Protein AF-A0A852WUH9-F1 (afdb_monomer)

Structure (mmCIF, N/CA/C/O backbone):
data_AF-A0A852WUH9-F1
#
_entry.id   AF-A0A852WUH9-F1
#
loop_
_atom_site.group_PDB
_atom_site.id
_atom_site.type_symbol
_atom_site.label_atom_id
_atom_site.label_alt_id
_atom_site.label_comp_id
_atom_site.label_asym_id
_atom_site.label_entity_id
_atom_site.label_seq_id
_atom_site.pdbx_PDB_ins_code
_atom_site.Cartn_x
_atom_site.Cartn_y
_atom_site.Cartn_z
_atom_site.occupancy
_atom_site.B_iso_or_equiv
_atom_site.auth_seq_id
_atom_site.auth_comp_id
_atom_site.auth_asym_id
_atom_site.auth_atom_id
_atom_site.pdbx_PDB_model_num
ATOM 1 N N . MET A 1 1 ? 5.797 29.827 -19.045 1.00 37.69 1 MET A N 1
ATOM 2 C CA . MET A 1 1 ? 4.713 29.203 -18.254 1.00 37.69 1 MET A CA 1
ATOM 3 C C . MET A 1 1 ? 4.541 27.777 -18.748 1.00 37.69 1 MET A C 1
ATOM 5 O O . MET A 1 1 ? 3.954 27.583 -19.802 1.00 37.69 1 MET A O 1
ATOM 9 N N . THR A 1 2 ? 5.126 26.793 -18.067 1.00 45.03 2 THR A N 1
ATOM 10 C CA . THR A 1 2 ? 4.962 25.372 -18.404 1.00 45.03 2 THR A CA 1
ATOM 11 C C . THR A 1 2 ? 3.730 24.836 -17.677 1.00 45.03 2 THR A C 1
ATOM 13 O O . THR A 1 2 ? 3.629 24.905 -16.455 1.00 45.03 2 THR A O 1
ATOM 16 N N . LYS A 1 3 ? 2.738 24.382 -18.449 1.00 49.84 3 LYS A N 1
ATOM 17 C CA . LYS A 1 3 ? 1.507 23.761 -17.947 1.00 49.84 3 LYS A CA 1
ATOM 18 C C . LYS A 1 3 ? 1.883 22.376 -17.415 1.00 49.84 3 LYS A C 1
ATOM 20 O O . LYS A 1 3 ? 2.242 21.505 -18.200 1.00 49.84 3 LYS A O 1
ATOM 25 N N . GLN A 1 4 ? 1.852 22.194 -16.097 1.00 55.59 4 GLN A N 1
ATOM 26 C CA . GLN A 1 4 ? 2.012 20.880 -15.475 1.00 55.59 4 GLN A CA 1
ATOM 27 C C . GLN A 1 4 ? 0.816 20.018 -15.901 1.00 55.59 4 GLN A C 1
ATOM 29 O O . GLN A 1 4 ? -0.313 20.252 -15.467 1.00 55.59 4 GLN A O 1
ATOM 34 N N . MET A 1 5 ? 1.049 19.078 -16.815 1.00 57.34 5 MET A N 1
ATOM 35 C CA . MET A 1 5 ? 0.057 18.074 -17.185 1.00 57.34 5 MET A CA 1
ATOM 36 C C . MET A 1 5 ? -0.073 17.126 -15.993 1.00 57.34 5 MET A C 1
ATOM 38 O O . MET A 1 5 ? 0.898 16.484 -15.595 1.00 57.34 5 MET A O 1
ATOM 42 N N . GLN A 1 6 ? -1.248 17.094 -15.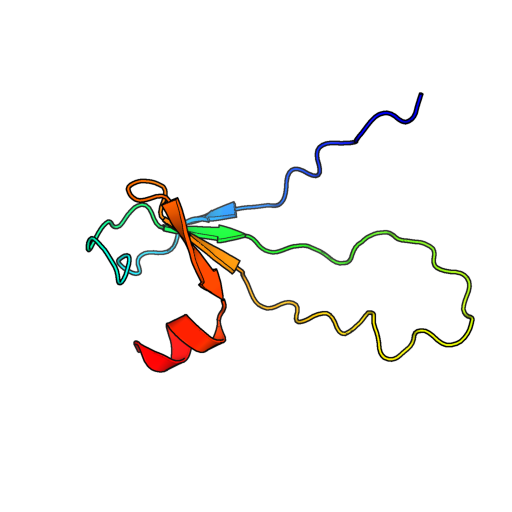367 1.00 54.69 6 GLN A N 1
ATOM 43 C CA . GLN A 1 6 ? -1.551 16.139 -14.308 1.00 54.69 6 GLN A CA 1
ATOM 44 C C . GLN A 1 6 ? -1.635 14.749 -14.947 1.00 54.69 6 GLN A C 1
ATOM 46 O O . GLN A 1 6 ? -2.678 14.371 -15.480 1.00 54.69 6 GLN A O 1
ATOM 51 N N . HIS A 1 7 ? -0.524 14.006 -14.944 1.00 56.22 7 HIS A N 1
ATOM 52 C CA . HIS A 1 7 ? -0.524 12.597 -15.322 1.00 56.22 7 HIS A CA 1
ATOM 53 C C . HIS A 1 7 ? -1.472 11.851 -14.382 1.00 56.22 7 HIS A C 1
ATOM 55 O O . HIS A 1 7 ? -1.174 11.622 -13.211 1.00 56.22 7 HIS A O 1
ATOM 61 N N . SER A 1 8 ? -2.655 11.528 -14.897 1.00 56.84 8 SER A N 1
ATOM 62 C CA . SER A 1 8 ? -3.654 10.736 -14.191 1.00 56.84 8 SER A CA 1
ATOM 63 C C . SER A 1 8 ? -3.236 9.275 -14.302 1.00 56.84 8 SER A C 1
ATOM 65 O O . SER A 1 8 ? -3.651 8.579 -15.224 1.00 56.84 8 SER A O 1
ATOM 67 N N . ALA A 1 9 ? -2.337 8.837 -13.418 1.00 62.16 9 ALA A N 1
ATOM 68 C CA . ALA A 1 9 ? -1.906 7.446 -13.379 1.00 62.16 9 ALA A CA 1
ATOM 69 C C . ALA A 1 9 ? -3.098 6.532 -13.027 1.00 62.16 9 ALA A C 1
ATOM 71 O O . ALA A 1 9 ? -3.916 6.893 -12.170 1.00 62.16 9 ALA A O 1
ATOM 72 N N . PRO A 1 10 ? -3.234 5.359 -13.670 1.00 62.47 10 PRO A N 1
ATOM 73 C CA . PRO A 1 10 ? -4.252 4.393 -13.298 1.00 62.47 10 PRO A CA 1
ATOM 74 C C . PRO A 1 10 ? -3.976 3.898 -11.878 1.00 62.47 10 PRO A C 1
ATOM 76 O O . PRO A 1 10 ? -2.866 3.496 -11.533 1.00 62.47 10 PRO A O 1
ATOM 79 N N . HIS A 1 11 ? -5.009 3.942 -11.047 1.00 67.31 11 HIS A N 1
ATOM 80 C CA . HIS A 1 11 ? -4.937 3.491 -9.669 1.00 67.31 11 HIS A CA 1
ATOM 81 C C . HIS A 1 11 ? -5.769 2.222 -9.507 1.00 67.31 11 HIS A C 1
ATOM 83 O O . HIS A 1 11 ? -6.991 2.262 -9.672 1.00 67.31 11 HIS A O 1
ATOM 89 N N . LEU A 1 12 ? -5.125 1.114 -9.162 1.00 72.19 12 LEU A N 1
ATOM 90 C CA . LEU A 1 12 ? -5.795 -0.160 -8.911 1.00 72.19 12 LEU A CA 1
ATOM 91 C C . LEU A 1 12 ? -6.143 -0.253 -7.423 1.00 72.19 12 LEU A C 1
ATOM 93 O O . LEU A 1 12 ? -5.301 0.029 -6.577 1.00 72.19 12 LEU A O 1
ATOM 97 N N . VAL A 1 13 ? -7.382 -0.607 -7.088 1.00 68.88 13 VAL A N 1
ATOM 98 C CA . VAL A 1 13 ? -7.756 -0.919 -5.698 1.00 68.88 13 VAL A CA 1
ATOM 99 C C . VAL A 1 13 ? -7.267 -2.333 -5.392 1.00 68.88 13 VAL A C 1
ATOM 101 O O . VAL A 1 13 ? -7.400 -3.216 -6.236 1.00 68.88 13 VAL A O 1
ATOM 104 N N . ILE A 1 14 ? -6.680 -2.526 -4.216 1.00 76.50 14 ILE A N 1
ATOM 105 C CA . ILE A 1 14 ? -6.148 -3.811 -3.746 1.00 76.50 14 ILE A CA 1
ATOM 106 C C . ILE A 1 14 ? -6.862 -4.204 -2.458 1.00 76.50 14 ILE A C 1
ATOM 108 O O . ILE A 1 14 ? -7.101 -3.352 -1.608 1.00 76.50 14 ILE A O 1
ATOM 112 N N . ASP A 1 15 ? -7.150 -5.496 -2.307 1.00 74.88 15 ASP A N 1
ATOM 113 C CA . ASP A 1 15 ? -7.834 -6.064 -1.137 1.00 74.88 15 ASP A CA 1
ATOM 114 C C . ASP A 1 15 ? -6.911 -6.255 0.089 1.00 74.88 15 ASP A C 1
ATOM 116 O O . ASP A 1 15 ? -7.308 -6.855 1.088 1.00 74.88 15 ASP A O 1
ATOM 120 N N . GLU A 1 16 ? -5.669 -5.765 0.032 1.00 81.94 16 GLU A N 1
ATOM 121 C CA . GLU A 1 16 ? -4.696 -5.878 1.123 1.00 81.94 16 GLU A CA 1
ATOM 122 C C . GLU A 1 16 ? -4.875 -4.747 2.157 1.00 81.94 16 GLU A C 1
ATOM 124 O O . GLU A 1 16 ? -4.921 -3.570 1.777 1.00 81.94 16 GLU A O 1
ATOM 129 N N . PRO A 1 17 ? -4.943 -5.062 3.468 1.00 89.06 17 PRO A N 1
ATOM 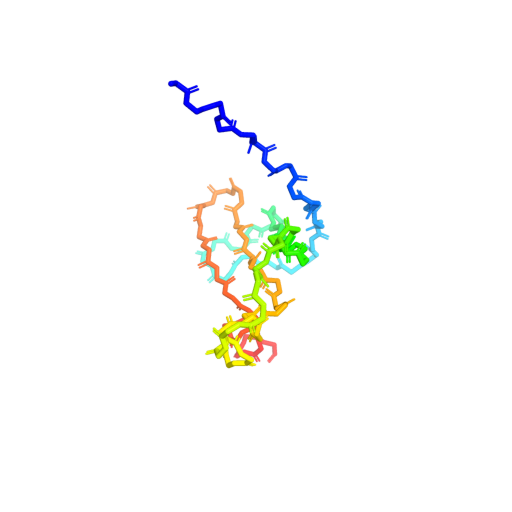130 C CA . PRO A 1 17 ? -5.121 -4.056 4.508 1.00 89.06 17 PRO A CA 1
ATOM 131 C C . PRO A 1 17 ? -3.872 -3.189 4.687 1.00 89.06 17 PRO A C 1
ATOM 133 O O . PRO A 1 17 ? -2.731 -3.632 4.538 1.00 89.06 17 PRO A O 1
ATOM 136 N N . CYS A 1 18 ? -4.079 -1.926 5.057 1.00 91.69 18 CYS A N 1
ATOM 137 C CA . CYS A 1 18 ? -2.983 -1.024 5.372 1.00 91.69 18 CYS A CA 1
ATOM 138 C C . CYS A 1 18 ? -2.237 -1.504 6.629 1.00 91.69 18 CYS A C 1
ATOM 140 O O . CYS A 1 18 ? -2.850 -1.564 7.695 1.00 91.69 18 CYS A O 1
ATOM 142 N N . PRO A 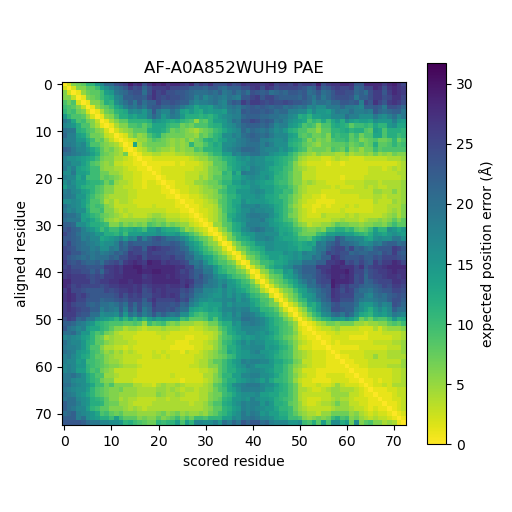1 19 ? -0.905 -1.678 6.588 1.00 89.50 19 PRO A N 1
ATOM 143 C CA . PRO A 1 19 ? -0.134 -2.171 7.736 1.00 89.50 19 PRO A CA 1
ATOM 144 C C . PRO A 1 19 ? -0.086 -1.209 8.931 1.00 89.50 19 PRO A C 1
ATOM 146 O O . PRO A 1 19 ? 0.492 -1.529 9.966 1.00 89.50 19 PRO A O 1
ATOM 149 N N . ARG A 1 20 ? -0.630 0.004 8.786 1.00 89.94 20 ARG A N 1
ATOM 150 C CA . ARG A 1 20 ? -0.607 1.038 9.823 1.00 89.94 20 ARG A CA 1
ATOM 151 C C . ARG A 1 20 ? -1.939 1.215 10.541 1.00 89.94 20 ARG A C 1
ATOM 153 O O . ARG A 1 20 ? -1.938 1.648 11.689 1.00 89.94 20 ARG A O 1
ATOM 160 N N . CYS A 1 21 ? -3.056 0.962 9.865 1.00 93.69 21 CYS A N 1
ATOM 161 C CA . CYS A 1 21 ? -4.388 1.236 10.407 1.00 93.69 21 CYS A CA 1
ATOM 162 C C . CYS A 1 21 ? -5.449 0.197 10.021 1.00 93.69 21 CYS A C 1
ATOM 164 O O . CYS A 1 21 ? -6.625 0.455 10.250 1.00 93.69 21 CYS A O 1
ATOM 166 N N . ASP A 1 22 ? -5.059 -0.916 9.389 1.00 90.62 22 ASP A N 1
ATOM 167 C CA . ASP A 1 22 ? -5.926 -2.021 8.937 1.00 90.62 22 ASP A CA 1
ATOM 168 C C . ASP A 1 22 ? -7.065 -1.637 7.971 1.00 90.62 22 ASP A C 1
ATOM 170 O O . ASP A 1 22 ? -7.940 -2.436 7.647 1.00 90.62 22 ASP A O 1
ATOM 174 N N . SER A 1 23 ? -7.025 -0.416 7.443 1.00 91.25 23 SER A N 1
ATOM 175 C CA . SER A 1 23 ? -7.914 0.083 6.391 1.00 91.25 23 SER A CA 1
ATOM 176 C C . SER A 1 23 ? -7.806 -0.759 5.119 1.00 91.25 23 SER A C 1
ATOM 178 O O . SER A 1 23 ? -6.701 -0.926 4.604 1.00 91.25 23 SER A O 1
ATOM 180 N N . LEU A 1 24 ? -8.939 -1.111 4.507 1.00 90.12 24 LEU A N 1
ATOM 181 C CA . LEU A 1 24 ? -8.996 -1.692 3.154 1.00 90.12 24 LEU A CA 1
ATOM 182 C C . LEU A 1 24 ? -8.971 -0.641 2.032 1.00 90.12 24 LEU A C 1
ATOM 184 O O . LEU A 1 24 ? -8.936 -0.983 0.855 1.00 90.12 24 LEU A O 1
ATOM 188 N N . ALA A 1 25 ? -8.977 0.653 2.358 1.00 90.69 25 ALA A N 1
ATOM 189 C CA . ALA A 1 25 ? -8.889 1.727 1.372 1.00 90.69 25 ALA A CA 1
ATOM 190 C C . ALA A 1 25 ? -7.452 1.931 0.841 1.00 90.69 25 ALA A C 1
ATOM 192 O O . ALA A 1 25 ? -6.912 3.041 0.888 1.00 90.69 25 ALA A O 1
ATOM 193 N N . VAL A 1 2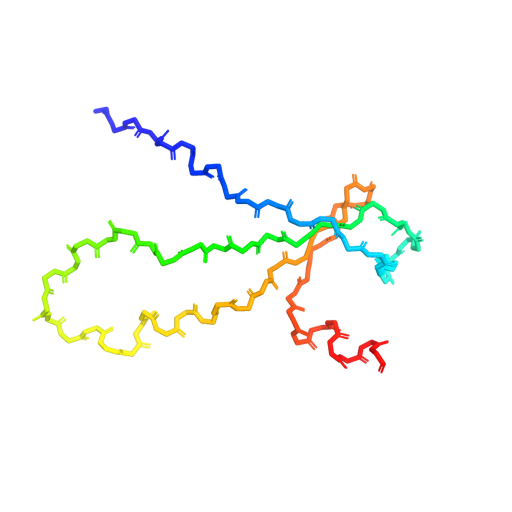6 ? -6.813 0.863 0.362 1.00 91.12 26 VAL A N 1
ATOM 194 C CA . VAL A 1 26 ? -5.461 0.882 -0.208 1.00 91.12 26 VAL A CA 1
ATOM 195 C C . VAL A 1 26 ? -5.531 0.877 -1.737 1.00 91.12 26 VAL A C 1
ATOM 197 O O . VAL A 1 26 ? -6.364 0.202 -2.344 1.00 91.12 26 VAL A O 1
ATOM 200 N N . ARG A 1 27 ? -4.666 1.663 -2.384 1.00 90.12 27 ARG A N 1
ATOM 201 C CA . ARG A 1 27 ? -4.569 1.750 -3.847 1.00 90.12 27 ARG A CA 1
ATOM 202 C C . ARG A 1 27 ? -3.131 1.560 -4.298 1.00 90.12 27 ARG A C 1
ATOM 204 O O . ARG A 1 27 ? -2.211 2.042 -3.653 1.00 90.12 27 ARG A O 1
ATOM 211 N N . ALA A 1 28 ? -2.953 0.889 -5.426 1.00 87.00 28 ALA A N 1
ATOM 212 C CA . ALA A 1 28 ? -1.696 0.758 -6.139 1.00 87.00 28 ALA A CA 1
ATOM 213 C C . ALA A 1 28 ? -1.612 1.825 -7.237 1.00 87.00 28 ALA A C 1
ATOM 215 O O . ALA A 1 28 ? -2.485 1.919 -8.102 1.00 87.00 28 ALA A O 1
ATOM 216 N N . ILE A 1 29 ? -0.559 2.627 -7.191 1.00 85.25 29 ILE A N 1
ATOM 217 C CA . ILE A 1 29 ? -0.176 3.641 -8.165 1.00 85.25 29 ILE A CA 1
ATOM 218 C C . ILE A 1 29 ? 0.943 3.036 -9.009 1.00 85.25 29 ILE A C 1
ATOM 220 O O . ILE A 1 29 ? 2.038 2.791 -8.502 1.00 85.25 29 ILE A O 1
ATOM 224 N N . VAL A 1 30 ? 0.671 2.803 -10.291 1.00 79.81 30 VAL A N 1
ATOM 225 C CA . VAL A 1 30 ? 1.689 2.384 -11.261 1.00 79.81 30 VAL A CA 1
ATOM 226 C C . VAL A 1 30 ? 2.012 3.586 -12.136 1.00 79.81 30 VAL A C 1
ATOM 228 O O . VAL A 1 30 ? 1.145 4.089 -12.854 1.00 79.81 30 VAL A O 1
ATOM 231 N N . TYR A 1 31 ? 3.250 4.069 -12.060 1.00 74.25 31 TYR A N 1
ATOM 232 C CA . TYR A 1 31 ? 3.745 5.044 -13.023 1.00 74.25 31 TYR A CA 1
ATOM 233 C C . TYR A 1 31 ? 4.084 4.280 -14.303 1.00 74.25 31 TYR A C 1
ATOM 235 O O . TYR A 1 31 ? 4.950 3.412 -14.291 1.00 74.25 31 TYR A O 1
ATOM 243 N N . GLY A 1 32 ? 3.3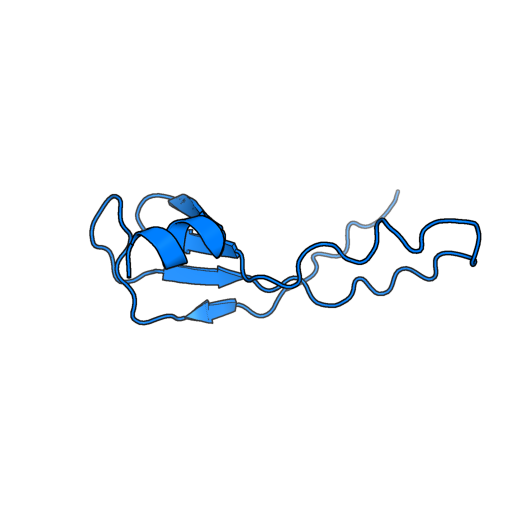40 4.545 -15.380 1.00 64.88 32 GLY A N 1
ATOM 244 C CA . GLY A 1 32 ? 3.639 3.961 -16.688 1.00 64.88 32 GLY A CA 1
ATOM 245 C C . GLY A 1 32 ? 5.002 4.429 -17.212 1.00 64.88 32 GLY A C 1
ATOM 246 O O . GLY A 1 32 ? 5.562 5.380 -16.650 1.00 64.88 32 GLY A O 1
ATOM 247 N N . PRO A 1 33 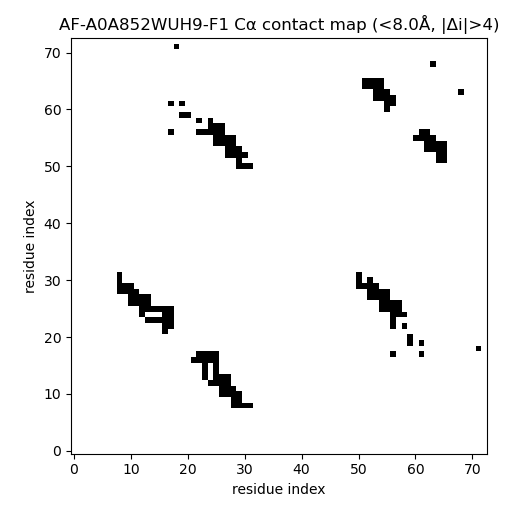? 5.519 3.803 -18.290 1.00 63.19 33 PRO A N 1
ATOM 248 C CA . PRO A 1 33 ? 6.718 4.275 -18.965 1.00 63.19 33 PRO A CA 1
ATOM 249 C C . PRO A 1 33 ? 6.522 5.756 -19.233 1.00 63.19 33 PRO A C 1
ATOM 251 O O . PRO A 1 33 ? 5.556 6.160 -19.879 1.00 63.19 33 PRO A O 1
ATOM 254 N N . LEU A 1 34 ? 7.368 6.576 -18.629 1.00 56.56 34 LEU A N 1
ATOM 255 C CA . LEU A 1 34 ? 7.282 7.999 -18.852 1.00 56.56 34 LEU A CA 1
ATOM 256 C C . LEU A 1 34 ? 7.583 8.199 -20.344 1.00 56.56 34 LEU A C 1
ATOM 258 O O . LEU A 1 34 ? 8.658 7.793 -20.783 1.00 56.56 34 LEU A O 1
ATOM 262 N N . ASP A 1 35 ? 6.653 8.777 -21.113 1.00 51.72 35 ASP A N 1
ATOM 263 C CA . ASP A 1 35 ? 6.844 9.169 -22.521 1.00 51.72 35 ASP A CA 1
ATOM 264 C C . ASP A 1 35 ? 7.872 10.318 -22.625 1.00 51.72 35 ASP A C 1
ATOM 266 O O . ASP A 1 35 ? 7.599 11.411 -23.125 1.00 51.72 35 ASP A O 1
ATOM 270 N N . PHE A 1 36 ? 9.064 10.124 -22.067 1.00 51.16 36 PHE A N 1
ATOM 271 C CA . PHE A 1 36 ? 10.188 11.018 -22.231 1.00 51.16 36 PHE A CA 1
ATOM 272 C C . PHE A 1 36 ? 10.981 10.524 -23.435 1.00 51.16 36 PHE A C 1
ATOM 274 O O . PHE A 1 36 ? 11.693 9.524 -23.355 1.00 51.16 36 PHE A O 1
ATOM 281 N N . GLU A 1 37 ? 10.883 11.248 -24.550 1.00 49.69 37 GLU A N 1
ATOM 282 C CA . GLU A 1 37 ? 11.836 11.132 -25.654 1.00 49.69 37 GLU A CA 1
ATOM 283 C C . GLU A 1 37 ? 13.198 11.657 -25.168 1.00 49.69 37 GLU A C 1
ATOM 285 O O . GLU A 1 37 ? 13.561 12.813 -25.370 1.00 49.69 37 GLU A O 1
ATOM 290 N N . VAL A 1 38 ? 13.929 10.832 -24.417 1.00 54.25 38 VAL A N 1
ATOM 291 C CA . VAL A 1 38 ? 15.314 11.107 -24.030 1.00 54.25 38 VAL A CA 1
ATOM 292 C C . VAL A 1 38 ? 16.183 10.704 -25.214 1.00 54.25 38 VAL A C 1
ATOM 294 O O . VAL A 1 38 ? 16.318 9.514 -25.502 1.00 54.25 38 VAL A O 1
ATOM 297 N N . GLU A 1 39 ? 16.754 11.690 -25.919 1.00 48.50 39 GLU A N 1
ATOM 298 C CA . GLU A 1 39 ? 17.803 11.445 -26.915 1.00 48.50 39 GLU A CA 1
ATOM 299 C C . GLU A 1 39 ? 18.852 10.507 -26.309 1.00 48.50 39 GLU A C 1
ATOM 301 O O . GLU A 1 39 ? 19.361 10.745 -25.212 1.00 48.50 39 GLU A O 1
ATOM 306 N N . ALA A 1 40 ? 19.119 9.406 -27.012 1.00 52.66 40 ALA A N 1
ATOM 307 C CA . ALA A 1 40 ? 19.966 8.309 -26.575 1.00 52.66 40 ALA A CA 1
ATOM 308 C C . ALA A 1 40 ? 21.414 8.774 -26.341 1.00 52.66 40 ALA A C 1
ATOM 310 O O . ALA A 1 40 ? 22.279 8.662 -27.206 1.00 52.66 40 ALA A O 1
ATOM 311 N N . GLY A 1 41 ? 21.671 9.285 -25.143 1.00 48.72 41 GLY A N 1
ATOM 312 C CA . GLY A 1 41 ? 22.986 9.608 -24.620 1.00 48.72 41 GLY A CA 1
ATOM 313 C C . GLY A 1 41 ? 23.089 9.089 -23.194 1.00 48.72 41 GLY A C 1
ATOM 314 O O . GLY A 1 41 ? 22.772 9.800 -22.250 1.00 48.72 41 GLY A O 1
ATOM 315 N N . ASP A 1 42 ? 23.514 7.834 -23.053 1.00 47.03 42 ASP A N 1
ATOM 316 C CA . ASP A 1 42 ? 24.087 7.294 -21.811 1.00 47.03 42 ASP A CA 1
ATOM 317 C C . ASP A 1 42 ? 23.161 7.219 -20.569 1.00 47.03 42 ASP A C 1
ATOM 319 O O . ASP A 1 42 ? 23.599 7.390 -19.436 1.00 47.03 42 ASP A O 1
ATOM 323 N N . ALA A 1 43 ? 21.866 6.923 -20.752 1.00 50.12 43 ALA A N 1
ATOM 324 C CA . ALA A 1 43 ? 20.893 6.780 -19.651 1.00 50.12 43 ALA A CA 1
ATOM 325 C C . ALA A 1 43 ? 20.253 5.379 -19.537 1.00 50.12 43 ALA A C 1
ATOM 327 O O . ALA A 1 43 ? 19.199 5.217 -18.920 1.00 50.12 43 ALA A O 1
ATOM 328 N N . VAL A 1 44 ? 20.895 4.342 -20.088 1.00 46.16 44 VAL A N 1
ATOM 329 C CA . VAL A 1 44 ? 20.392 2.948 -20.060 1.00 46.16 44 VAL A CA 1
ATOM 330 C C . VAL A 1 44 ? 20.280 2.393 -18.623 1.00 46.16 44 VAL A C 1
ATOM 332 O O . VAL A 1 44 ? 19.599 1.400 -18.394 1.00 46.16 44 VAL A O 1
ATOM 335 N N . GLY A 1 45 ? 20.885 3.055 -17.628 1.00 44.59 45 GLY A N 1
ATOM 336 C CA . GLY A 1 45 ? 20.792 2.676 -16.212 1.00 44.59 45 GLY A CA 1
ATOM 337 C C . GLY A 1 45 ? 19.705 3.380 -15.386 1.00 44.59 45 GLY A C 1
ATOM 338 O O . GLY A 1 45 ? 19.392 2.902 -14.302 1.00 44.59 45 GLY A O 1
ATOM 339 N N . ALA A 1 46 ? 19.127 4.497 -15.850 1.00 47.12 46 ALA A N 1
ATOM 340 C CA . ALA A 1 46 ? 18.220 5.325 -15.033 1.00 47.12 46 ALA A CA 1
ATOM 341 C C . ALA A 1 46 ? 16.725 5.107 -15.329 1.00 47.12 46 ALA A C 1
ATOM 343 O O . ALA A 1 46 ? 15.885 5.409 -14.480 1.00 47.12 46 ALA A O 1
ATOM 344 N N . LEU A 1 47 ? 16.396 4.573 -16.511 1.00 47.03 47 LEU A N 1
ATOM 345 C CA . LEU A 1 47 ? 15.021 4.278 -16.940 1.00 47.03 47 LEU A CA 1
ATOM 346 C C . LEU A 1 47 ? 14.532 2.885 -16.521 1.00 47.03 47 LEU A C 1
ATOM 348 O O . LEU A 1 47 ? 13.350 2.598 -16.653 1.00 47.03 47 LEU A O 1
ATOM 352 N N . ALA A 1 48 ? 15.394 2.057 -15.924 1.00 47.06 48 ALA A N 1
ATOM 353 C CA . ALA A 1 48 ? 14.980 0.888 -15.147 1.00 47.06 48 ALA A CA 1
ATOM 354 C C . ALA A 1 48 ? 14.451 1.306 -13.758 1.00 47.06 48 ALA A C 1
ATOM 356 O O . ALA A 1 48 ? 14.734 0.650 -12.756 1.00 47.06 48 ALA A O 1
ATOM 357 N N . HIS A 1 49 ? 13.751 2.447 -13.682 1.00 51.22 49 HIS A N 1
ATOM 358 C CA . HIS A 1 49 ? 13.036 2.882 -12.488 1.00 51.22 49 HIS A CA 1
ATOM 359 C C . HIS A 1 49 ? 11.892 1.896 -12.282 1.00 51.22 49 HIS A C 1
ATOM 361 O O . HIS A 1 49 ? 10.823 2.065 -12.854 1.00 51.22 49 HIS A O 1
ATOM 367 N N . ASP A 1 50 ? 12.213 0.831 -11.549 1.00 55.88 50 ASP A N 1
ATOM 368 C CA . ASP A 1 50 ? 11.338 -0.076 -10.817 1.00 55.88 50 ASP A CA 1
ATOM 369 C C . ASP A 1 50 ? 9.857 0.168 -11.152 1.00 55.88 50 ASP A C 1
ATOM 371 O O . ASP A 1 50 ? 9.190 0.974 -10.505 1.00 55.88 50 ASP A O 1
ATOM 375 N N . GLU A 1 51 ? 9.331 -0.527 -12.171 1.00 63.59 51 GLU A N 1
ATOM 376 C CA . GLU A 1 51 ? 7.895 -0.563 -12.530 1.00 63.59 51 G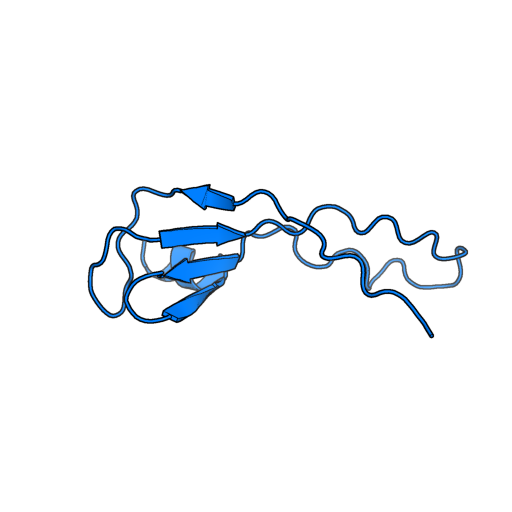LU A CA 1
ATOM 377 C C . GLU A 1 51 ? 7.022 -1.138 -11.390 1.00 63.59 51 GLU A C 1
ATOM 379 O O . GLU A 1 51 ? 5.870 -1.536 -11.580 1.00 63.59 51 GLU A O 1
ATOM 384 N N . ALA A 1 52 ? 7.572 -1.235 -10.182 1.00 74.00 52 ALA A N 1
ATOM 385 C CA . ALA A 1 52 ? 6.884 -1.715 -9.020 1.00 74.00 52 ALA A CA 1
ATOM 386 C C . ALA A 1 52 ? 5.810 -0.703 -8.591 1.00 74.00 52 ALA A C 1
ATOM 388 O O . ALA A 1 52 ? 6.071 0.499 -8.472 1.00 74.00 52 ALA A O 1
ATOM 389 N N . PRO A 1 53 ? 4.591 -1.181 -8.303 1.00 83.94 53 PRO A N 1
ATOM 390 C CA . PRO A 1 53 ? 3.527 -0.329 -7.802 1.00 83.94 53 PRO A CA 1
ATOM 391 C C . PRO A 1 53 ? 3.916 0.315 -6.466 1.00 83.94 53 PRO A C 1
ATOM 393 O O . PRO A 1 53 ? 4.459 -0.333 -5.565 1.00 83.94 53 PRO A O 1
ATOM 396 N N . ILE A 1 54 ? 3.556 1.588 -6.323 1.00 88.38 54 ILE A N 1
ATOM 397 C CA . ILE A 1 54 ? 3.552 2.291 -5.044 1.00 88.38 54 ILE A CA 1
ATOM 398 C C . ILE A 1 54 ? 2.156 2.187 -4.448 1.00 88.38 54 ILE A C 1
ATOM 400 O O . ILE A 1 54 ? 1.173 2.510 -5.103 1.00 88.38 54 ILE A O 1
ATOM 404 N N . PHE A 1 55 ? 2.053 1.772 -3.198 1.00 90.00 55 PHE A N 1
ATOM 405 C CA . PHE A 1 55 ? 0.787 1.621 -2.499 1.00 90.00 55 PHE A CA 1
ATOM 406 C C . PHE A 1 55 ? 0.522 2.816 -1.592 1.00 90.00 55 PHE A C 1
ATOM 408 O O . PHE A 1 55 ? 1.420 3.239 -0.867 1.00 90.00 55 PHE A O 1
ATOM 415 N N . ASP A 1 56 ? -0.696 3.355 -1.616 1.00 90.81 56 ASP A N 1
ATOM 416 C CA . ASP A 1 56 ? -1.147 4.419 -0.718 1.00 90.81 56 ASP A CA 1
ATOM 417 C C . ASP A 1 56 ? -2.441 4.035 0.011 1.00 90.81 56 ASP A C 1
ATOM 419 O O . ASP A 1 56 ? -3.384 3.518 -0.586 1.00 90.81 56 ASP A O 1
ATOM 423 N N . CYS A 1 57 ? -2.490 4.290 1.320 1.00 93.31 57 CYS A N 1
ATOM 424 C CA . CYS A 1 57 ? -3.702 4.169 2.121 1.00 93.31 57 CYS A CA 1
ATOM 425 C C . CYS A 1 57 ? -4.459 5.498 2.132 1.00 93.31 57 CYS A C 1
ATOM 427 O O . CYS A 1 57 ? -3.950 6.514 2.609 1.00 93.31 57 CYS A O 1
ATOM 429 N N . ARG A 1 58 ? -5.715 5.479 1.687 1.00 91.25 58 ARG A N 1
ATOM 430 C CA . ARG A 1 58 ? -6.583 6.660 1.619 1.00 91.25 58 ARG A CA 1
ATOM 431 C C . ARG A 1 58 ? -7.129 7.111 2.972 1.00 91.25 58 ARG A C 1
ATOM 433 O O . ARG A 1 58 ? -7.577 8.249 3.067 1.00 91.25 58 ARG A O 1
ATOM 440 N N . GLU A 1 59 ? -7.086 6.255 3.993 1.00 92.38 59 GLU A N 1
ATOM 441 C CA . GLU A 1 59 ? -7.546 6.597 5.345 1.00 92.38 59 GLU A CA 1
ATOM 442 C C . GLU A 1 59 ? -6.451 7.287 6.166 1.00 92.38 59 GLU A C 1
ATOM 444 O O . GLU A 1 59 ? -6.666 8.387 6.670 1.00 92.38 59 GLU A O 1
ATOM 449 N N . CYS A 1 60 ? -5.258 6.687 6.277 1.00 93.44 60 CYS A N 1
ATOM 450 C CA . CYS A 1 60 ? -4.171 7.242 7.097 1.00 93.44 60 CYS A CA 1
ATOM 451 C C . CYS A 1 60 ? -3.072 7.973 6.306 1.00 93.44 60 CYS A C 1
ATOM 453 O O . CYS A 1 60 ? -2.178 8.564 6.912 1.00 93.44 60 CYS A O 1
ATOM 455 N N . GLY A 1 61 ? -3.100 7.922 4.970 1.00 90.69 61 GLY A N 1
ATOM 456 C CA . GLY A 1 61 ? -2.102 8.557 4.103 1.00 90.69 61 GLY A CA 1
ATOM 457 C C . GLY A 1 61 ? -0.742 7.852 4.065 1.00 90.69 61 GLY A C 1
ATOM 458 O O . GLY A 1 61 ? 0.218 8.410 3.539 1.00 90.69 61 GLY A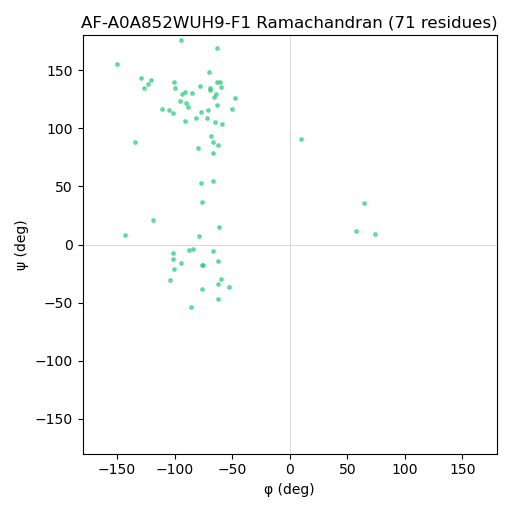 O 1
ATOM 459 N N . PHE A 1 62 ? -0.617 6.654 4.644 1.00 91.94 62 PHE A N 1
ATOM 460 C CA . PHE A 1 62 ? 0.630 5.893 4.603 1.00 91.94 62 PHE A CA 1
ATOM 461 C C . PHE A 1 62 ? 0.917 5.393 3.183 1.00 91.94 62 PHE A C 1
ATOM 463 O O . PHE A 1 62 ? 0.023 4.857 2.532 1.00 91.94 62 PHE A O 1
ATOM 470 N N . GLN A 1 63 ? 2.162 5.547 2.732 1.00 91.38 63 GLN A N 1
ATOM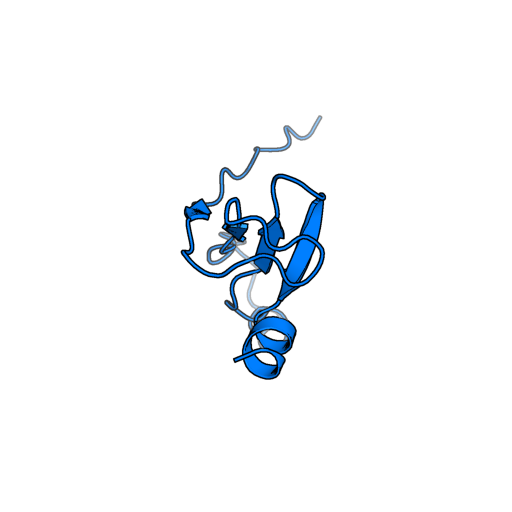 471 C CA . GLN A 1 63 ? 2.621 5.118 1.415 1.00 91.38 63 GLN A CA 1
ATOM 472 C C . GLN A 1 63 ? 3.801 4.152 1.551 1.00 91.38 63 GLN A C 1
ATOM 474 O O . GLN A 1 63 ? 4.692 4.379 2.371 1.00 91.38 63 GLN A O 1
ATOM 479 N N . TRP A 1 64 ? 3.814 3.084 0.754 1.00 91.06 64 TRP A N 1
ATOM 480 C CA . TRP A 1 64 ? 4.881 2.084 0.753 1.00 91.06 64 TRP A CA 1
ATOM 481 C C . TRP A 1 64 ? 5.061 1.436 -0.624 1.00 91.06 64 TRP A C 1
ATOM 483 O O . TRP A 1 64 ? 4.144 1.418 -1.433 1.00 91.06 64 TRP A O 1
ATOM 493 N N . GLY A 1 65 ? 6.255 0.915 -0.912 1.00 88.38 65 GLY A N 1
ATOM 494 C CA . GLY A 1 65 ? 6.545 0.215 -2.173 1.00 88.38 65 GLY A CA 1
ATOM 495 C C . GLY A 1 65 ? 6.381 -1.305 -2.079 1.00 88.38 65 GLY A C 1
ATOM 496 O O . GLY A 1 65 ? 6.183 -1.859 -0.992 1.00 88.38 65 GLY A O 1
ATOM 497 N N . ALA A 1 66 ? 6.548 -1.996 -3.211 1.00 83.81 66 ALA A N 1
ATOM 498 C CA . ALA A 1 66 ? 6.475 -3.459 -3.304 1.00 83.81 66 ALA A CA 1
ATOM 499 C C . ALA A 1 66 ? 7.384 -4.204 -2.318 1.00 83.81 66 ALA A C 1
ATOM 501 O O . ALA A 1 66 ? 6.950 -5.195 -1.741 1.00 83.81 66 ALA A O 1
ATOM 502 N N . ALA A 1 67 ? 8.586 -3.690 -2.041 1.00 84.00 67 ALA A N 1
ATOM 503 C CA . ALA A 1 67 ? 9.498 -4.297 -1.071 1.00 84.00 67 ALA A CA 1
ATOM 504 C C . ALA A 1 67 ? 8.936 -4.330 0.362 1.00 84.00 67 ALA A C 1
ATOM 506 O O . ALA A 1 67 ? 9.215 -5.257 1.114 1.00 84.00 67 ALA A O 1
ATOM 507 N N . VAL A 1 68 ? 8.147 -3.326 0.760 1.00 84.06 68 VAL A N 1
ATOM 508 C CA . VAL A 1 68 ? 7.514 -3.304 2.089 1.00 84.06 68 VAL A CA 1
ATOM 509 C C . VAL A 1 68 ? 6.332 -4.267 2.125 1.00 84.06 68 VAL A C 1
ATOM 511 O O . VAL A 1 68 ? 6.154 -4.957 3.121 1.00 84.06 68 VAL A O 1
ATOM 514 N N . ARG A 1 69 ? 5.562 -4.357 1.034 1.00 82.44 69 ARG A N 1
ATOM 515 C CA . ARG A 1 69 ? 4.465 -5.323 0.911 1.00 82.44 69 ARG A CA 1
ATOM 516 C C . ARG A 1 69 ? 4.970 -6.768 0.978 1.00 82.44 69 ARG A C 1
ATOM 518 O O . ARG A 1 69 ? 4.429 -7.551 1.740 1.00 82.44 69 ARG A O 1
ATOM 525 N N . ASP A 1 70 ? 6.026 -7.092 0.235 1.00 82.81 70 ASP A N 1
ATOM 526 C CA . ASP A 1 70 ? 6.641 -8.431 0.202 1.00 82.81 70 ASP A CA 1
ATOM 527 C C . ASP A 1 70 ? 7.143 -8.892 1.583 1.00 82.81 70 ASP A C 1
ATOM 529 O O . ASP A 1 70 ? 7.124 -10.069 1.915 1.00 82.81 70 ASP A O 1
ATOM 533 N N . ARG A 1 71 ? 7.537 -7.951 2.448 1.00 83.12 71 ARG A N 1
ATOM 534 C CA . ARG A 1 71 ? 7.932 -8.252 3.833 1.00 83.12 71 ARG A CA 1
ATOM 535 C C . ARG A 1 71 ? 6.756 -8.529 4.770 1.00 83.12 71 ARG A C 1
ATOM 537 O O . ARG A 1 71 ? 6.993 -9.027 5.867 1.00 83.12 71 ARG A O 1
ATOM 544 N N . LEU A 1 72 ? 5.547 -8.130 4.385 1.00 77.56 72 LEU A N 1
ATOM 545 C CA . LEU A 1 72 ? 4.329 -8.240 5.188 1.00 77.56 72 LEU A CA 1
ATOM 546 C C . LEU A 1 72 ? 3.443 -9.425 4.770 1.00 77.56 72 LEU A C 1
ATOM 548 O O . LEU A 1 72 ? 2.512 -9.740 5.510 1.00 77.56 72 LEU A O 1
ATOM 552 N N . SER A 1 73 ? 3.715 -10.048 3.615 1.00 64.62 73 SER A N 1
ATOM 553 C CA . SER A 1 73 ? 3.023 -11.248 3.122 1.00 64.62 73 SER A CA 1
ATOM 554 C C . SER A 1 73 ? 3.435 -12.531 3.833 1.00 64.62 73 SER A C 1
ATOM 556 O O . SER A 1 73 ? 4.633 -12.643 4.184 1.00 64.62 73 SER A O 1
#

Secondary structure (DSSP, 8-state):
----------EEEESPPPTTT--S-EEEE--PPP-----SSS-TTTS----PPEEEETTT--EEEHHHHHTT-

Nearest PDB structures (foldseek):
  6o9l-assembly1_U  TM=6.079E-01  e=4.277E-01  Homo sapiens

Radius of gyration: 15.45 Å; Cα contacts (8 Å, |Δi|>4): 88; chains: 1; bounding box: 33×40×37 Å

Solvent-accessible surface area (backbone atoms only — not comparable to full-atom values): 4836 Å² total; per-residue (Å²): 138,83,81,82,75,80,78,80,61,65,68,46,80,41,93,56,57,32,96,86,76,65,43,57,55,21,32,34,40,41,74,66,86,72,92,67,90,66,78,94,68,93,54,88,80,67,76,74,62,66,80,59,40,37,35,37,24,74,81,83,67,54,69,47,45,51,75,60,50,65,70,72,106

pLDDT: mean 71.76, std 17.51, range [37.69, 93.69]

Foldseek 3Di:
DDDPDPPPFDKAQDCAADPPPRDSQKIWGFDPQPPDPDDPDPCPPPSVPPSWTWMARPPPGDIDTPVVVVVVD

Mean predicted aligned error: 11.86 Å

Sequence (73 aa):
MTKQMQHSAPHLVIDEPCPRCDSLAVRAIVYGPLDFEVEAGDAVGALAHDEAPIFDCRECGFQWGAAVRDRLS

Organism: NCBI:txid286438